Protein AF-A0AAP1DWW1-F1 (afdb_monomer_lite)

Foldseek 3Di:
DVVCVVCVVVVDDDDPVVVCVVQVNDPAQALVCVVVSVVVCVVVDDALVVLLVCLVVVVDDPDCLVVPDAWDADRVQLEIEGCHPDPDQVLVVGDPPHGRYDDDCLVVDPPVSLSCDDPNDRNNVVVVVVVVVD

Radius of gyration: 17.17 Å; chains: 1; bounding box: 44×34×42 Å

Sequence (134 aa):
MKYKEAYEKNGFSFDMDFALYLRNNISVVNEDNYRLYLKEYTDYIIPSSELKKLVEHQDYESTILELRPSLYIDFNQKMLLSLYPELLPFENYVPNNWTGVREDFTSYIPEEDRYWIFDEVNYIDKVFNEKERE

Secondary structure (DSSP, 8-state):
-HHHHHHHHTT----HHHHHHHTTT-SS--TTTHHHHHHHTGGG---HHHHHHHHHTT--SS-GGGGS--EEEETTTTEEEE---SS--GGGGPPTT-EEEE---GGGS-GGG-TTEETTEEHHHHHHHHHTT-

Organism: Bacillus subtilis (NCBI:txid1423)

pLDDT: mean 88.47, std 8.67, range [58.56, 97.56]

Structure (mmCIF, N/CA/C/O backbone):
data_AF-A0AAP1DWW1-F1
#
_entry.id   AF-A0AAP1DWW1-F1
#
loop_
_atom_site.group_PDB
_atom_site.id
_atom_site.type_symbol
_atom_site.label_atom_id
_atom_site.label_alt_id
_atom_site.label_comp_id
_atom_site.label_asym_id
_atom_site.label_entity_id
_atom_site.label_seq_id
_atom_site.pdbx_PDB_ins_code
_atom_site.Cartn_x
_atom_site.Cartn_y
_atom_site.Cartn_z
_atom_site.occupancy
_atom_site.B_iso_or_equiv
_atom_site.auth_seq_id
_atom_site.auth_comp_id
_atom_site.auth_asym_id
_atom_site.auth_atom_id
_atom_site.pdbx_PDB_model_num
ATOM 1 N N . MET A 1 1 ? 22.766 1.208 -12.907 1.00 61.75 1 MET A N 1
ATOM 2 C CA . MET A 1 1 ? 21.551 0.682 -12.229 1.00 61.75 1 MET A CA 1
ATOM 3 C C . MET A 1 1 ? 20.986 1.854 -11.436 1.00 61.75 1 MET A C 1
ATOM 5 O O . MET A 1 1 ? 21.537 2.155 -10.384 1.00 61.75 1 MET A O 1
ATOM 9 N N . LYS A 1 2 ? 19.949 2.545 -11.939 1.00 67.00 2 LYS A N 1
ATOM 10 C CA . LYS A 1 2 ? 19.434 3.816 -11.370 1.00 67.00 2 LYS A CA 1
ATOM 11 C C . LYS A 1 2 ? 19.294 3.788 -9.837 1.00 67.00 2 LYS A C 1
ATOM 1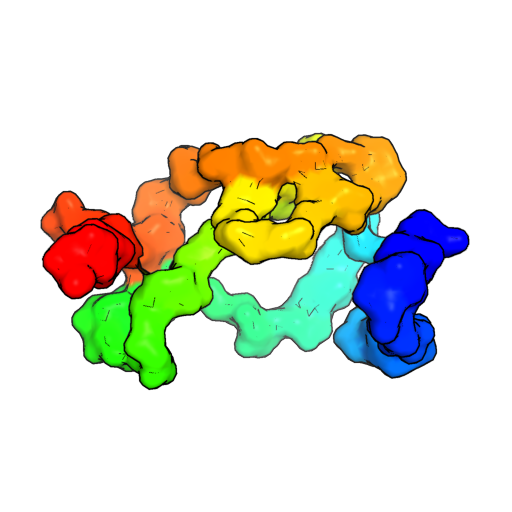3 O O . LYS A 1 2 ? 19.616 4.761 -9.167 1.00 67.00 2 LYS A O 1
ATOM 18 N N . TYR A 1 3 ? 18.838 2.662 -9.291 1.00 70.50 3 TYR A N 1
ATOM 19 C CA . TYR A 1 3 ? 18.505 2.534 -7.871 1.00 70.50 3 TYR A CA 1
ATOM 20 C C . TYR A 1 3 ? 19.697 2.170 -6.980 1.00 70.50 3 TYR A C 1
ATOM 22 O O . TYR A 1 3 ? 19.786 2.679 -5.870 1.00 70.50 3 TYR A O 1
ATOM 30 N N . LYS A 1 4 ? 20.648 1.368 -7.480 1.00 72.12 4 LYS A N 1
ATOM 31 C CA . LYS A 1 4 ? 21.889 1.040 -6.759 1.00 72.12 4 LYS A CA 1
ATOM 32 C C . LYS A 1 4 ? 22.732 2.294 -6.524 1.00 72.12 4 LYS A C 1
ATOM 34 O O . LYS A 1 4 ? 23.141 2.559 -5.403 1.00 72.12 4 LYS A O 1
ATOM 39 N N . GLU A 1 5 ? 22.909 3.096 -7.572 1.00 75.88 5 GLU A N 1
ATOM 40 C CA . GLU A 1 5 ? 23.685 4.342 -7.516 1.00 75.88 5 GLU A CA 1
ATOM 41 C C . GLU A 1 5 ? 23.073 5.352 -6.531 1.00 75.88 5 GLU A C 1
ATOM 43 O O . GLU A 1 5 ? 23.795 6.023 -5.797 1.00 75.88 5 GLU A O 1
ATOM 48 N N . ALA A 1 6 ? 21.738 5.435 -6.468 1.00 72.94 6 ALA A N 1
ATOM 49 C CA . ALA A 1 6 ? 21.041 6.273 -5.496 1.00 72.94 6 ALA A CA 1
ATOM 50 C C . ALA A 1 6 ? 21.224 5.769 -4.052 1.00 72.94 6 ALA A C 1
ATOM 52 O O . ALA A 1 6 ? 21.464 6.576 -3.157 1.00 72.94 6 ALA A O 1
ATOM 53 N N . TYR A 1 7 ? 21.150 4.455 -3.824 1.00 70.62 7 TYR A N 1
ATOM 54 C CA . TYR A 1 7 ? 21.333 3.846 -2.501 1.00 70.62 7 TYR A CA 1
ATOM 55 C C . TYR A 1 7 ? 22.755 4.067 -1.963 1.00 70.62 7 TYR A C 1
ATOM 57 O O . TYR A 1 7 ? 22.935 4.550 -0.845 1.00 70.62 7 TYR A O 1
ATOM 65 N N . GLU A 1 8 ? 23.763 3.810 -2.802 1.00 79.50 8 GLU A N 1
ATOM 66 C CA . GLU A 1 8 ? 25.180 3.991 -2.466 1.00 79.50 8 GLU A CA 1
ATOM 67 C C . GLU A 1 8 ? 25.526 5.466 -2.218 1.00 79.50 8 GLU A C 1
ATOM 69 O O . GLU A 1 8 ? 26.237 5.789 -1.266 1.00 79.50 8 GLU A O 1
ATOM 74 N N . LYS A 1 9 ? 24.967 6.392 -3.012 1.00 80.19 9 LYS A N 1
ATOM 75 C CA . LYS A 1 9 ? 25.166 7.840 -2.824 1.00 80.19 9 LYS A CA 1
ATOM 76 C C . LYS A 1 9 ? 24.653 8.348 -1.471 1.00 80.19 9 LYS A C 1
ATOM 78 O O . LYS A 1 9 ? 25.171 9.342 -0.971 1.00 80.19 9 LYS A O 1
ATOM 83 N N . ASN A 1 10 ? 23.666 7.679 -0.878 1.00 70.25 10 ASN A N 1
ATOM 84 C CA . ASN A 1 10 ? 23.139 8.016 0.446 1.00 70.25 10 ASN A CA 1
ATOM 85 C C . ASN A 1 10 ? 23.903 7.329 1.599 1.00 70.25 10 ASN A C 1
ATOM 87 O O . ASN A 1 10 ? 23.467 7.405 2.742 1.00 70.25 10 ASN A O 1
ATOM 91 N N . GLY A 1 11 ? 25.055 6.698 1.326 1.00 73.25 11 GLY A N 1
ATOM 92 C CA . GLY A 1 11 ? 25.945 6.137 2.350 1.00 73.25 11 GLY A CA 1
ATOM 93 C C . GLY A 1 11 ? 25.602 4.713 2.792 1.00 73.25 11 GLY A C 1
ATOM 94 O O . GLY A 1 11 ? 26.175 4.227 3.766 1.00 73.25 11 GLY A O 1
ATOM 95 N N . PHE A 1 12 ? 24.697 4.033 2.086 1.00 72.56 12 PHE A N 1
ATOM 96 C CA . PHE A 1 12 ? 24.297 2.662 2.392 1.00 72.56 12 PHE A CA 1
ATOM 97 C C . PHE A 1 12 ? 25.038 1.660 1.500 1.00 72.56 12 PHE A C 1
ATOM 99 O O . PHE A 1 12 ? 25.139 1.851 0.288 1.00 72.56 12 PHE A O 1
ATOM 106 N N . SER A 1 13 ? 25.522 0.555 2.074 1.00 73.56 13 SER A N 1
ATOM 107 C CA . SER A 1 13 ? 25.980 -0.593 1.284 1.00 73.56 13 SER A CA 1
ATOM 108 C C . SER A 1 13 ? 24.771 -1.368 0.768 1.00 73.56 13 SER A C 1
ATOM 110 O O . SER A 1 13 ? 23.912 -1.751 1.565 1.00 73.56 13 SER A O 1
ATOM 112 N N . PHE A 1 14 ? 24.707 -1.622 -0.537 1.00 70.88 14 PHE A N 1
ATOM 113 C CA . PHE A 1 14 ? 23.583 -2.333 -1.140 1.00 70.88 14 PHE A CA 1
ATOM 114 C C . PHE A 1 14 ? 23.997 -3.726 -1.616 1.00 70.88 14 PHE A C 1
ATOM 116 O O . PHE A 1 14 ? 24.662 -3.872 -2.644 1.00 70.88 14 PHE A O 1
ATOM 123 N N . ASP A 1 15 ? 23.592 -4.749 -0.861 1.00 82.62 15 ASP A N 1
ATOM 124 C CA . ASP A 1 15 ? 23.713 -6.145 -1.276 1.00 82.62 15 ASP A CA 1
ATOM 125 C C . ASP A 1 15 ? 22.557 -6.493 -2.222 1.00 82.62 15 ASP A C 1
ATOM 127 O O . ASP A 1 15 ? 21.440 -6.817 -1.809 1.00 82.62 15 ASP A O 1
ATOM 131 N N . MET A 1 16 ? 22.836 -6.364 -3.518 1.00 77.44 16 MET A N 1
ATOM 132 C CA . MET A 1 16 ? 21.890 -6.700 -4.580 1.00 77.44 16 MET A CA 1
ATOM 133 C C . MET A 1 16 ? 21.462 -8.164 -4.534 1.00 77.44 16 MET A C 1
ATOM 135 O O . MET A 1 16 ? 20.302 -8.446 -4.820 1.00 77.44 16 MET A O 1
ATOM 139 N N . ASP A 1 17 ? 22.372 -9.081 -4.210 1.00 83.69 17 ASP A N 1
ATOM 140 C CA . ASP A 1 17 ? 22.104 -10.516 -4.290 1.00 83.69 17 ASP A CA 1
ATOM 141 C C . ASP A 1 17 ? 21.167 -10.930 -3.156 1.00 83.69 17 ASP A C 1
ATOM 143 O O . ASP A 1 17 ? 20.176 -11.624 -3.390 1.00 83.69 17 ASP A O 1
ATOM 147 N N . PHE A 1 18 ? 21.396 -10.406 -1.950 1.00 83.19 18 PHE A N 1
ATOM 148 C CA . PHE A 1 18 ? 20.470 -10.573 -0.834 1.00 83.19 18 PHE A CA 1
ATOM 149 C C . PHE A 1 18 ? 19.102 -9.931 -1.117 1.00 83.19 18 PHE A C 1
ATOM 151 O O . PHE A 1 18 ? 18.061 -10.554 -0.896 1.00 83.19 18 PHE A O 1
ATOM 158 N N . ALA A 1 19 ? 19.075 -8.708 -1.657 1.00 79.75 19 ALA A N 1
ATOM 159 C CA . ALA A 1 19 ? 17.822 -8.027 -1.986 1.00 79.75 19 ALA A CA 1
ATOM 160 C C . ALA A 1 19 ? 17.015 -8.765 -3.070 1.00 79.75 19 ALA A C 1
ATOM 162 O O . ALA A 1 19 ? 15.789 -8.841 -2.984 1.00 79.75 19 ALA A O 1
ATOM 163 N N . LEU A 1 20 ? 17.687 -9.319 -4.084 1.00 83.88 20 LEU A N 1
ATOM 164 C CA . LEU A 1 20 ? 17.059 -10.124 -5.131 1.00 83.88 20 LEU A CA 1
ATOM 165 C C . LEU A 1 20 ? 16.573 -11.463 -4.590 1.00 83.88 20 LEU A C 1
ATOM 167 O O . LEU A 1 20 ? 15.457 -11.860 -4.917 1.00 83.88 20 LEU A O 1
ATOM 171 N N . TYR A 1 21 ? 17.348 -12.117 -3.723 1.00 85.50 21 TYR A N 1
ATOM 172 C CA . TYR A 1 21 ? 16.930 -13.342 -3.045 1.00 85.50 21 TYR A CA 1
ATOM 173 C C . TYR A 1 21 ? 15.601 -13.147 -2.303 1.00 85.50 21 TYR A C 1
ATOM 175 O O . TYR A 1 21 ? 14.669 -13.924 -2.502 1.00 85.50 21 TYR A O 1
ATOM 183 N N . LEU A 1 22 ? 15.463 -12.053 -1.544 1.00 80.62 22 LEU A N 1
ATOM 184 C CA . LEU A 1 22 ? 14.215 -11.720 -0.845 1.00 80.62 22 LEU A CA 1
ATOM 185 C C . LEU A 1 22 ? 13.031 -11.443 -1.781 1.00 80.62 22 LEU A C 1
ATOM 187 O O . LEU A 1 22 ? 11.893 -11.527 -1.333 1.00 80.62 22 LEU A O 1
ATOM 191 N N . ARG A 1 23 ? 13.282 -11.100 -3.051 1.00 81.25 23 ARG A N 1
ATOM 192 C CA . ARG A 1 23 ? 12.274 -10.726 -4.061 1.00 81.25 23 ARG A CA 1
ATOM 193 C C . ARG A 1 23 ? 12.111 -11.778 -5.155 1.00 81.25 23 ARG A C 1
ATOM 195 O O . ARG A 1 23 ? 11.714 -11.443 -6.269 1.00 81.25 23 ARG A O 1
ATOM 202 N N . ASN A 1 24 ? 12.458 -13.035 -4.875 1.00 83.06 24 ASN A N 1
ATOM 203 C CA . ASN A 1 24 ? 12.380 -14.134 -5.842 1.00 83.06 24 ASN A CA 1
ATOM 204 C C . ASN A 1 24 ? 13.119 -13.827 -7.163 1.00 83.06 24 ASN A C 1
ATOM 206 O O . ASN A 1 24 ? 12.644 -14.099 -8.265 1.00 83.06 24 ASN A O 1
ATOM 210 N N . ASN A 1 25 ? 14.279 -13.181 -7.050 1.00 87.69 25 ASN A N 1
ATOM 211 C CA . ASN A 1 25 ? 15.104 -12.696 -8.155 1.00 87.69 25 ASN A CA 1
ATOM 212 C C . ASN A 1 25 ? 14.401 -11.710 -9.111 1.00 87.69 25 ASN A C 1
ATOM 214 O O . ASN A 1 25 ? 14.880 -11.472 -10.222 1.00 87.69 25 ASN A O 1
ATOM 218 N N . ILE A 1 26 ? 13.301 -11.083 -8.680 1.00 88.31 26 ILE A N 1
ATOM 219 C CA . ILE A 1 26 ? 12.624 -10.012 -9.414 1.00 88.31 26 ILE A CA 1
ATOM 220 C C . ILE A 1 26 ? 13.298 -8.682 -9.069 1.00 88.31 26 ILE A C 1
ATOM 222 O O . ILE A 1 26 ? 13.141 -8.131 -7.980 1.00 88.31 26 ILE A O 1
ATOM 226 N N . SER A 1 27 ? 14.057 -8.146 -10.024 1.00 85.94 27 SER A N 1
ATOM 227 C CA . SER A 1 27 ? 14.779 -6.879 -9.854 1.00 85.94 27 SER A CA 1
ATOM 228 C C . SER A 1 27 ? 13.877 -5.647 -9.932 1.00 85.94 27 SER A C 1
ATOM 230 O O . SER A 1 27 ? 14.125 -4.661 -9.238 1.00 85.94 27 SER A O 1
ATOM 232 N N . VAL A 1 28 ? 12.828 -5.702 -10.755 1.00 89.69 28 VAL A N 1
ATOM 233 C CA . VAL A 1 28 ? 11.841 -4.633 -10.939 1.00 89.69 28 VAL A CA 1
ATOM 234 C C . VAL A 1 28 ? 10.454 -5.259 -10.993 1.00 89.69 28 VAL A C 1
ATOM 236 O O . VAL A 1 28 ? 10.199 -6.108 -11.847 1.00 89.69 28 VAL A O 1
ATOM 239 N N . VAL A 1 2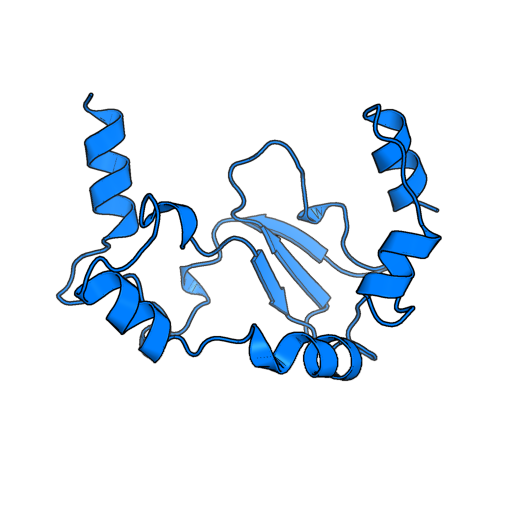9 ? 9.566 -4.830 -10.095 1.00 91.69 29 VAL A N 1
ATOM 240 C CA . VAL A 1 29 ? 8.154 -5.230 -10.096 1.00 91.69 29 VAL A CA 1
ATOM 241 C C . VAL A 1 29 ? 7.379 -4.285 -11.007 1.00 91.69 29 VAL A C 1
ATOM 243 O O . VAL A 1 29 ? 7.485 -3.072 -10.853 1.00 91.69 29 VAL A O 1
ATOM 246 N N . ASN A 1 30 ? 6.630 -4.822 -11.963 1.00 95.06 30 ASN A N 1
ATOM 247 C CA . ASN A 1 30 ? 5.895 -4.056 -12.964 1.00 95.06 30 ASN A CA 1
ATOM 248 C C . ASN A 1 30 ? 4.570 -4.746 -13.339 1.00 95.06 30 ASN A C 1
ATOM 250 O O . ASN A 1 30 ? 4.199 -5.774 -12.772 1.00 95.06 30 ASN A O 1
ATOM 254 N N . GLU A 1 31 ? 3.855 -4.180 -14.307 1.00 96.19 31 GLU A N 1
ATOM 255 C CA . GLU A 1 31 ? 2.549 -4.655 -14.766 1.00 96.19 31 GLU A CA 1
ATOM 256 C C . GLU A 1 31 ? 2.551 -6.108 -15.270 1.00 96.19 31 GLU A C 1
ATOM 258 O O . GLU A 1 31 ? 1.542 -6.802 -15.146 1.00 96.19 31 GLU A O 1
ATOM 263 N N . ASP A 1 32 ? 3.688 -6.597 -15.769 1.00 95.62 32 ASP A N 1
ATOM 264 C CA . ASP A 1 32 ? 3.806 -7.932 -16.355 1.00 95.62 32 ASP A CA 1
ATOM 265 C C . ASP A 1 32 ? 4.078 -9.011 -15.298 1.00 95.62 32 ASP A C 1
ATOM 267 O O . ASP A 1 32 ? 3.733 -10.179 -15.492 1.00 95.62 32 ASP A O 1
ATOM 271 N N . ASN A 1 33 ? 4.715 -8.646 -14.179 1.00 93.88 33 ASN A N 1
ATOM 272 C CA . ASN A 1 33 ? 5.250 -9.614 -13.218 1.00 93.88 33 ASN A CA 1
ATOM 273 C C . ASN A 1 33 ? 4.727 -9.467 -11.780 1.00 93.88 33 ASN A C 1
ATOM 275 O O . ASN A 1 33 ? 5.002 -10.339 -10.952 1.00 93.88 33 ASN A O 1
ATOM 279 N N . TYR A 1 34 ? 3.934 -8.437 -11.465 1.00 92.81 34 TYR A N 1
ATOM 280 C CA . TYR A 1 34 ? 3.494 -8.188 -10.088 1.00 92.81 34 TYR A CA 1
ATOM 281 C C . TYR A 1 34 ? 2.711 -9.346 -9.468 1.00 92.81 34 TYR A C 1
ATOM 283 O O . TYR A 1 34 ? 2.801 -9.580 -8.269 1.00 92.81 34 TYR A O 1
ATOM 291 N N . ARG A 1 35 ? 1.974 -10.120 -10.272 1.00 92.00 35 ARG A N 1
ATOM 292 C CA . ARG A 1 35 ? 1.246 -11.301 -9.782 1.00 92.00 35 ARG A CA 1
ATOM 293 C C . ARG A 1 35 ? 2.188 -12.396 -9.289 1.00 92.00 35 ARG A C 1
ATOM 295 O O . ARG A 1 35 ? 1.873 -13.065 -8.311 1.00 92.00 35 ARG A O 1
ATOM 302 N N . LEU A 1 36 ? 3.332 -12.572 -9.955 1.00 91.06 36 LEU A N 1
ATOM 303 C CA . LEU A 1 36 ? 4.368 -13.503 -9.513 1.00 91.06 36 LEU A CA 1
ATOM 304 C C . LEU A 1 36 ? 5.018 -13.000 -8.224 1.00 91.06 36 LEU A C 1
ATOM 306 O O . LEU A 1 36 ? 5.210 -13.784 -7.304 1.00 91.06 36 LEU A O 1
ATOM 310 N N . TYR A 1 37 ? 5.291 -11.695 -8.152 1.00 88.81 37 TYR A N 1
ATOM 311 C CA . TYR A 1 37 ? 5.812 -11.062 -6.944 1.00 88.81 37 TYR A CA 1
ATOM 312 C C . TYR A 1 37 ? 4.862 -11.252 -5.751 1.00 88.81 37 TYR A C 1
ATOM 314 O O . TYR A 1 37 ? 5.276 -11.763 -4.719 1.00 88.81 37 TYR A O 1
ATOM 322 N N . LEU A 1 38 ? 3.572 -10.930 -5.905 1.00 88.81 38 LEU A N 1
ATOM 323 C CA . LEU A 1 38 ? 2.572 -11.030 -4.834 1.00 88.81 38 LEU A CA 1
ATOM 324 C C . LEU A 1 38 ? 2.355 -12.456 -4.327 1.00 88.81 38 LEU A C 1
ATOM 326 O O . LEU A 1 38 ? 2.036 -12.630 -3.156 1.00 88.81 38 LEU A O 1
ATOM 330 N N . LYS A 1 39 ? 2.543 -13.472 -5.177 1.00 88.12 39 LYS A N 1
ATOM 331 C CA . LYS A 1 39 ? 2.367 -14.873 -4.782 1.00 88.12 39 LYS A CA 1
ATOM 332 C C . LYS A 1 39 ? 3.247 -15.245 -3.583 1.00 88.12 39 LYS A C 1
ATOM 334 O O . LYS A 1 39 ? 2.771 -15.934 -2.686 1.00 88.12 39 LYS A O 1
ATOM 339 N N . GLU A 1 40 ? 4.479 -14.745 -3.547 1.00 84.56 40 GLU A N 1
ATOM 340 C CA . GLU A 1 40 ? 5.445 -15.015 -2.472 1.00 84.56 40 GLU A CA 1
ATOM 341 C C . GLU A 1 40 ? 5.122 -14.271 -1.168 1.00 84.56 40 GLU A C 1
ATOM 343 O O . GLU A 1 40 ? 5.574 -14.676 -0.103 1.00 84.56 40 GLU A O 1
ATOM 348 N N . TYR A 1 41 ? 4.311 -13.211 -1.232 1.00 85.69 41 TYR A N 1
ATOM 349 C CA . TYR A 1 41 ? 3.930 -12.411 -0.065 1.00 85.69 41 TYR A CA 1
ATOM 350 C C . TYR A 1 41 ? 2.472 -12.602 0.340 1.00 85.69 41 TYR A C 1
ATOM 352 O O . TYR A 1 41 ? 1.940 -11.780 1.079 1.00 85.69 41 TYR A O 1
ATOM 360 N N . THR A 1 42 ? 1.818 -13.667 -0.131 1.00 87.94 42 THR A N 1
ATOM 361 C CA . THR A 1 42 ? 0.388 -13.894 0.129 1.00 87.94 42 THR A CA 1
ATOM 362 C C . THR A 1 42 ? 0.080 -13.904 1.631 1.00 87.94 42 THR A C 1
ATOM 364 O O . THR A 1 42 ? -0.919 -13.322 2.041 1.00 87.94 42 THR A O 1
ATOM 367 N N . ASP A 1 43 ? 0.977 -14.455 2.454 1.00 89.50 43 ASP A N 1
ATOM 368 C CA . ASP A 1 43 ? 0.838 -14.503 3.920 1.00 89.50 43 ASP A CA 1
ATOM 369 C C . ASP A 1 43 ? 0.923 -13.119 4.595 1.00 89.50 43 ASP A C 1
ATOM 371 O O . ASP A 1 43 ? 0.503 -12.956 5.737 1.00 89.50 43 ASP A O 1
ATOM 375 N N . TYR A 1 44 ? 1.440 -12.111 3.887 1.00 89.50 44 TYR A N 1
ATOM 376 C CA . TYR A 1 44 ? 1.534 -10.723 4.347 1.00 89.50 44 TYR A CA 1
ATOM 377 C C . TYR A 1 44 ? 0.399 -9.841 3.803 1.00 89.50 44 TYR A C 1
ATOM 379 O O . TYR A 1 44 ? 0.343 -8.650 4.110 1.00 89.50 44 TYR A O 1
ATOM 387 N N . ILE A 1 45 ? -0.504 -10.393 2.983 1.00 91.75 45 ILE A N 1
ATOM 388 C CA . ILE A 1 45 ? -1.673 -9.673 2.474 1.00 91.75 45 ILE A CA 1
ATOM 389 C C . ILE A 1 45 ? -2.806 -9.830 3.483 1.00 91.75 45 ILE A C 1
ATOM 391 O O . ILE A 1 45 ? -3.428 -10.885 3.592 1.00 91.75 45 ILE A O 1
ATOM 395 N N . ILE A 1 46 ? -3.095 -8.748 4.200 1.00 93.12 46 ILE A N 1
ATOM 396 C CA . ILE A 1 46 ? -4.156 -8.711 5.205 1.00 93.12 46 ILE A CA 1
ATOM 397 C C . ILE A 1 46 ? -5.393 -8.016 4.619 1.00 93.12 46 ILE A C 1
ATOM 399 O O . ILE A 1 46 ? -5.270 -6.905 4.097 1.00 93.12 46 ILE A O 1
ATOM 403 N N . PRO A 1 47 ? -6.590 -8.628 4.696 1.00 95.38 47 PRO A N 1
ATOM 404 C CA . PRO A 1 47 ? -7.828 -7.965 4.305 1.00 95.38 47 PRO A CA 1
ATOM 405 C C . PRO A 1 47 ? -8.089 -6.703 5.135 1.00 95.38 47 PRO A C 1
ATOM 407 O O . PRO A 1 47 ? -7.862 -6.689 6.348 1.00 95.38 47 PRO A O 1
ATOM 410 N N . SER A 1 48 ? -8.667 -5.675 4.511 1.00 96.12 48 SER A N 1
ATOM 411 C CA . SER A 1 48 ? -9.100 -4.439 5.181 1.00 96.12 48 SER A CA 1
ATOM 412 C C . SER A 1 48 ? -10.010 -4.716 6.386 1.00 96.12 48 SER A C 1
ATOM 414 O O . SER A 1 48 ? -9.889 -4.065 7.420 1.00 96.12 48 SER A O 1
ATOM 416 N N . SER A 1 49 ? -10.855 -5.748 6.314 1.00 96.25 49 SER A N 1
ATOM 417 C CA . SER A 1 49 ? -11.711 -6.178 7.425 1.00 96.25 49 SER A CA 1
ATOM 418 C C . SER A 1 49 ? -10.942 -6.667 8.656 1.00 96.25 49 SER A C 1
ATOM 420 O O . SER A 1 49 ? -11.408 -6.472 9.774 1.00 96.25 49 SER A O 1
ATOM 422 N N . GLU A 1 50 ? -9.783 -7.308 8.481 1.00 95.88 50 GLU A N 1
ATOM 423 C CA . GLU A 1 50 ? -8.938 -7.733 9.606 1.00 95.88 50 GLU A CA 1
ATOM 424 C C . GLU A 1 50 ? -8.163 -6.543 10.182 1.00 95.88 50 GLU A C 1
ATOM 426 O O . GLU A 1 50 ? -8.102 -6.387 11.400 1.00 95.88 50 GLU A O 1
ATOM 431 N N . LEU A 1 51 ? -7.670 -5.635 9.327 1.00 95.69 51 LEU A N 1
ATOM 432 C CA . LEU A 1 51 ? -7.081 -4.369 9.783 1.00 95.69 51 LEU A CA 1
ATOM 433 C C . LEU A 1 51 ? -8.090 -3.532 10.577 1.00 95.69 51 LEU A C 1
ATOM 435 O O . LEU A 1 51 ? -7.735 -2.926 11.584 1.00 95.69 51 LEU A O 1
ATOM 439 N N . LYS A 1 52 ? -9.364 -3.539 10.173 1.00 95.75 52 LYS A N 1
ATOM 440 C CA . LYS A 1 52 ? -10.429 -2.842 10.896 1.00 95.75 52 LYS A CA 1
ATOM 441 C C . LYS A 1 52 ? -10.603 -3.404 12.304 1.00 95.75 52 LYS A C 1
ATOM 443 O O . LYS A 1 52 ? -10.630 -2.627 13.251 1.00 95.75 52 LYS A O 1
ATOM 448 N N . LYS A 1 53 ? -10.628 -4.733 12.466 1.00 95.25 53 LYS A N 1
ATOM 449 C CA . LYS A 1 53 ? -10.666 -5.360 13.799 1.00 95.25 53 LYS A CA 1
ATOM 450 C C . LYS A 1 53 ? -9.459 -4.955 14.641 1.00 95.25 53 LYS A C 1
ATOM 452 O O . LYS A 1 53 ? -9.635 -4.676 15.821 1.00 95.25 53 LYS A O 1
ATOM 457 N N . LEU A 1 54 ? -8.265 -4.901 14.047 1.00 94.81 54 LEU A N 1
ATOM 458 C CA . LEU A 1 54 ? -7.045 -4.459 14.727 1.00 94.81 54 LEU A CA 1
ATOM 459 C C . LEU A 1 54 ? -7.213 -3.044 15.303 1.00 94.81 54 LEU A C 1
ATOM 461 O O . LEU A 1 54 ? -6.899 -2.801 16.466 1.00 94.81 54 LEU A O 1
ATOM 465 N N . VAL A 1 55 ? -7.766 -2.121 14.507 1.00 95.19 55 VAL A N 1
ATOM 466 C CA . VAL A 1 55 ? -8.044 -0.740 14.931 1.00 95.19 55 VAL A CA 1
ATOM 467 C C . VAL A 1 55 ? -9.149 -0.682 15.990 1.00 95.19 55 VAL A C 1
ATOM 469 O O . VAL A 1 55 ? -8.975 -0.014 17.007 1.00 95.19 55 VAL A O 1
ATOM 472 N N . GLU A 1 56 ? -10.261 -1.393 15.788 1.00 94.12 56 GLU A N 1
ATOM 473 C CA . GLU A 1 56 ? -11.396 -1.446 16.723 1.00 94.12 56 GLU A CA 1
ATOM 474 C C . GLU A 1 56 ? -10.983 -1.952 18.112 1.00 94.12 56 GLU A C 1
ATOM 476 O O . GLU A 1 56 ? -11.405 -1.395 19.126 1.00 94.12 56 GLU A O 1
ATOM 481 N N . HIS A 1 57 ? -10.132 -2.980 18.163 1.00 94.62 57 HIS A N 1
ATOM 482 C CA . HIS A 1 57 ? -9.645 -3.573 19.411 1.00 94.62 57 HIS A CA 1
ATOM 483 C C . HIS A 1 57 ? -8.383 -2.891 19.956 1.00 94.62 57 HIS A C 1
ATOM 485 O O . HIS A 1 57 ? -7.940 -3.245 21.046 1.00 94.62 57 HIS A O 1
ATOM 491 N N . GLN A 1 58 ? -7.827 -1.911 19.231 1.00 91.31 58 GLN A N 1
ATOM 492 C CA . GLN A 1 58 ? -6.546 -1.262 19.538 1.00 91.31 58 GLN A CA 1
ATOM 493 C C . GLN A 1 58 ? -5.393 -2.267 19.706 1.00 91.31 58 GLN A C 1
ATOM 495 O O . GLN A 1 58 ? -4.517 -2.092 20.548 1.00 91.31 58 GLN A O 1
ATOM 500 N N . ASP A 1 59 ? -5.403 -3.326 18.898 1.00 92.19 59 ASP A N 1
ATOM 501 C CA . ASP A 1 59 ? -4.465 -4.452 18.965 1.00 92.19 59 ASP A CA 1
ATOM 502 C C . ASP A 1 59 ? -3.253 -4.230 18.045 1.00 92.19 59 ASP A C 1
ATOM 504 O O . ASP A 1 59 ? -2.884 -5.068 17.232 1.00 92.19 59 ASP A O 1
ATOM 508 N N . TYR A 1 60 ? -2.664 -3.037 18.103 1.00 88.50 60 TYR A N 1
ATOM 509 C CA . TYR A 1 60 ? -1.454 -2.681 17.361 1.00 88.50 60 TYR A CA 1
ATOM 510 C C . TYR A 1 60 ? -0.283 -2.468 18.327 1.00 88.50 60 TYR A C 1
ATOM 512 O O . TYR A 1 60 ? -0.468 -1.992 19.443 1.00 88.50 60 TYR A O 1
ATOM 520 N N . GLU A 1 61 ? 0.934 -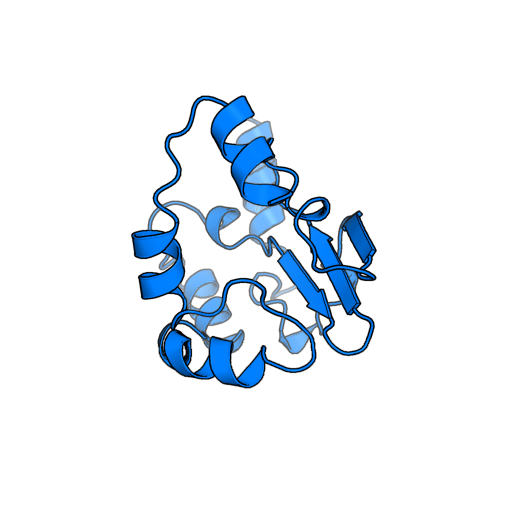2.797 17.885 1.00 83.81 61 GLU A N 1
ATOM 521 C CA . GLU A 1 61 ? 2.137 -2.843 18.737 1.00 83.81 61 GLU A CA 1
ATOM 522 C C . GLU A 1 61 ? 2.474 -1.500 19.403 1.00 83.81 61 GLU A C 1
ATOM 524 O O . GLU A 1 61 ? 2.761 -1.447 20.599 1.00 83.81 61 GLU A O 1
ATOM 529 N N . SER A 1 62 ? 2.449 -0.402 18.638 1.00 87.81 62 SER A N 1
ATOM 530 C CA . SER A 1 62 ? 2.795 0.929 19.152 1.00 87.81 62 SER A CA 1
ATOM 531 C C . SER A 1 62 ? 1.671 1.939 18.972 1.00 87.81 62 SER A C 1
ATOM 533 O O . SER A 1 62 ? 1.149 2.496 19.940 1.00 87.81 62 SER A O 1
ATOM 535 N N . THR A 1 63 ? 1.309 2.234 17.725 1.00 91.44 63 THR A N 1
ATOM 536 C CA . THR A 1 63 ? 0.359 3.302 17.425 1.00 91.44 63 THR A CA 1
ATOM 537 C C . THR A 1 63 ? -0.346 3.050 16.106 1.00 91.44 63 THR A C 1
ATOM 539 O O . THR A 1 63 ? 0.260 2.601 15.138 1.00 91.44 63 THR A O 1
ATOM 542 N N . ILE A 1 64 ? -1.617 3.444 16.028 1.00 93.00 64 ILE A N 1
ATOM 543 C CA . ILE A 1 64 ? -2.392 3.393 14.785 1.00 93.00 64 ILE A CA 1
ATOM 544 C C . ILE A 1 64 ? -1.728 4.161 13.625 1.00 93.00 64 ILE A C 1
ATOM 546 O O . ILE A 1 64 ? -1.993 3.868 12.465 1.00 93.00 64 ILE A O 1
ATOM 550 N N . LEU A 1 65 ? -0.836 5.122 13.907 1.00 90.62 65 LEU A N 1
ATOM 551 C CA . LEU A 1 65 ? -0.115 5.865 12.867 1.00 90.62 65 LEU A CA 1
ATOM 552 C C . LEU A 1 65 ? 0.781 4.962 12.000 1.00 90.62 65 LEU A C 1
ATOM 554 O O . LEU A 1 65 ? 1.026 5.297 10.844 1.00 90.62 65 LEU A O 1
ATOM 558 N N . GLU A 1 66 ? 1.233 3.819 12.525 1.00 88.81 66 GLU A N 1
ATOM 559 C CA . GLU A 1 66 ? 1.990 2.808 11.768 1.00 88.81 66 GLU A CA 1
ATOM 560 C C . GLU A 1 66 ? 1.120 2.103 10.722 1.00 88.81 66 GLU A C 1
ATOM 562 O O . GLU A 1 66 ? 1.622 1.604 9.719 1.00 88.81 66 GLU A O 1
ATOM 567 N N . LEU A 1 67 ? -0.199 2.119 10.924 1.00 91.94 67 LEU A N 1
ATOM 568 C CA . LEU A 1 67 ? -1.191 1.609 9.986 1.00 91.94 67 LEU A CA 1
ATOM 569 C C . LEU A 1 67 ? -1.636 2.690 8.994 1.00 91.94 67 LEU A C 1
ATOM 571 O O . LEU A 1 67 ? -2.679 2.554 8.372 1.00 91.94 67 LEU A O 1
ATOM 575 N N . ARG A 1 68 ? -0.913 3.803 8.834 1.00 92.25 68 ARG A N 1
ATOM 576 C CA . ARG A 1 68 ? -1.275 4.785 7.807 1.00 92.25 68 ARG A CA 1
ATOM 577 C C . ARG A 1 68 ? -0.978 4.219 6.413 1.00 92.25 68 ARG A C 1
ATOM 579 O O . ARG A 1 68 ? 0.178 3.875 6.137 1.00 92.25 68 ARG A O 1
ATOM 586 N N . PRO A 1 69 ? -1.966 4.185 5.493 1.00 93.94 69 PRO A N 1
ATOM 587 C CA . PRO A 1 69 ? -1.708 3.827 4.106 1.00 93.94 69 PRO A CA 1
ATOM 588 C C . PRO A 1 69 ? -0.588 4.693 3.536 1.00 93.94 69 PRO A C 1
ATOM 590 O O . PRO A 1 69 ? -0.649 5.921 3.562 1.00 93.94 69 PRO A O 1
ATOM 593 N N . SER A 1 70 ? 0.455 4.027 3.053 1.00 93.25 70 SER A N 1
ATOM 594 C CA . SER A 1 70 ? 1.717 4.679 2.703 1.00 93.25 70 SER A CA 1
ATOM 595 C C . SER A 1 70 ? 1.962 4.739 1.201 1.00 93.25 70 SER A C 1
ATOM 597 O O . SER A 1 70 ? 2.487 5.732 0.700 1.00 93.25 70 SER A O 1
ATOM 599 N N . LEU A 1 71 ? 1.565 3.689 0.479 1.00 94.81 71 LEU A N 1
ATOM 600 C CA . LEU A 1 71 ? 1.769 3.548 -0.958 1.00 94.81 71 LEU A CA 1
ATOM 601 C C . LEU A 1 71 ? 0.482 3.061 -1.623 1.00 94.81 71 LEU A C 1
ATOM 603 O O . LEU A 1 71 ? -0.152 2.122 -1.143 1.00 94.81 71 LEU A O 1
ATOM 607 N N . TYR A 1 72 ? 0.153 3.658 -2.761 1.00 95.62 72 TYR A N 1
ATOM 608 C CA . TYR A 1 72 ? -0.877 3.189 -3.680 1.00 95.62 72 TYR A CA 1
ATOM 609 C C . TYR A 1 72 ? -0.229 2.865 -5.022 1.00 95.62 72 TYR A C 1
ATOM 611 O O . TYR A 1 72 ? 0.548 3.665 -5.541 1.00 95.62 72 TYR A O 1
ATOM 619 N N . ILE A 1 73 ? -0.529 1.690 -5.576 1.00 95.50 73 ILE A N 1
ATOM 620 C CA . ILE A 1 73 ? 0.078 1.190 -6.813 1.00 95.50 73 ILE A CA 1
ATOM 621 C C . ILE A 1 73 ? -1.034 0.750 -7.766 1.00 95.50 73 ILE A C 1
ATOM 623 O O . ILE A 1 73 ? -1.769 -0.190 -7.471 1.00 95.50 73 ILE A O 1
ATOM 627 N N . ASP A 1 74 ? -1.120 1.393 -8.929 1.00 95.81 74 ASP A N 1
ATOM 628 C CA . ASP A 1 74 ? -2.012 0.999 -10.020 1.00 95.81 74 ASP A CA 1
ATOM 629 C C . ASP A 1 74 ? -1.184 0.423 -11.175 1.00 95.81 74 ASP A C 1
ATOM 631 O O . ASP A 1 74 ? -0.558 1.151 -11.949 1.00 95.81 74 ASP A O 1
ATOM 635 N N . PHE A 1 75 ? -1.187 -0.906 -11.293 1.00 95.88 75 PHE A N 1
ATOM 636 C CA . PHE A 1 75 ? -0.474 -1.623 -12.353 1.00 95.88 75 PHE A CA 1
ATOM 637 C C . PHE A 1 75 ? -1.076 -1.398 -13.747 1.00 95.88 75 PHE A C 1
ATOM 639 O O . PHE A 1 75 ? -0.355 -1.508 -14.735 1.00 95.88 75 PHE A O 1
ATOM 646 N N . ASN A 1 76 ? -2.366 -1.059 -13.855 1.00 95.44 76 ASN A N 1
ATOM 647 C CA . ASN A 1 76 ? -3.005 -0.803 -15.148 1.00 95.44 76 ASN A CA 1
ATOM 648 C C . ASN A 1 76 ? -2.621 0.581 -15.678 1.00 95.44 76 ASN A C 1
ATOM 650 O O . ASN A 1 76 ? -2.317 0.735 -16.860 1.00 95.44 76 ASN A O 1
ATOM 654 N N . GLN A 1 77 ? -2.614 1.580 -14.794 1.00 96.69 77 GLN A N 1
ATOM 655 C CA . GLN A 1 77 ? -2.236 2.956 -15.128 1.00 96.69 77 GLN A CA 1
ATOM 656 C C . GLN A 1 77 ? -0.728 3.214 -15.034 1.00 96.69 77 GLN A C 1
ATOM 658 O O . GLN A 1 77 ? -0.276 4.291 -15.420 1.00 96.69 77 GLN A O 1
ATOM 663 N N . LYS A 1 78 ? 0.053 2.233 -14.559 1.00 97.56 78 LYS A N 1
ATOM 664 C CA . LYS A 1 78 ? 1.506 2.337 -14.350 1.00 97.56 78 LYS A CA 1
ATOM 665 C C . LYS A 1 78 ? 1.852 3.510 -13.435 1.00 97.56 78 LYS A C 1
ATOM 667 O O . LYS A 1 78 ? 2.664 4.371 -13.777 1.00 97.56 78 LYS A O 1
ATOM 672 N N . MET A 1 79 ? 1.190 3.562 -12.282 1.00 97.12 79 MET A N 1
ATOM 673 C CA . MET A 1 79 ? 1.257 4.692 -11.361 1.00 97.12 79 MET A CA 1
ATOM 674 C C . MET A 1 79 ? 1.554 4.248 -9.927 1.00 97.12 79 MET A C 1
ATOM 676 O O . MET A 1 79 ? 1.017 3.246 -9.459 1.00 97.12 79 MET A O 1
ATOM 680 N N . LEU A 1 80 ? 2.378 5.027 -9.224 1.00 96.56 80 LEU A N 1
ATOM 681 C CA . LEU A 1 80 ? 2.581 4.938 -7.780 1.00 96.56 80 LEU A CA 1
ATOM 682 C C . LEU A 1 80 ? 2.316 6.299 -7.135 1.00 96.56 80 LEU A C 1
ATOM 684 O O . LEU A 1 80 ? 2.901 7.303 -7.545 1.00 96.56 80 LEU A O 1
ATOM 688 N N . LEU A 1 81 ? 1.486 6.310 -6.095 1.00 95.94 81 LEU A N 1
ATOM 689 C CA . LEU A 1 81 ? 1.258 7.473 -5.243 1.00 95.94 81 LEU A CA 1
ATOM 690 C C . LEU A 1 81 ? 1.833 7.200 -3.856 1.00 95.94 81 LEU A C 1
ATOM 692 O O . LEU A 1 81 ? 1.595 6.141 -3.272 1.00 95.94 81 LEU A O 1
ATOM 696 N N . SER A 1 82 ? 2.617 8.145 -3.350 1.00 94.38 82 SER A N 1
ATOM 697 C CA . SER A 1 82 ? 3.280 8.058 -2.051 1.00 94.38 82 SER A CA 1
ATOM 698 C C . SER A 1 82 ? 2.679 9.070 -1.084 1.00 94.38 82 SER A C 1
ATOM 700 O O . SER A 1 82 ? 2.725 10.276 -1.330 1.00 94.38 82 SER A O 1
ATOM 702 N N . LEU A 1 83 ? 2.174 8.568 0.043 1.00 91.75 83 LEU A N 1
ATOM 703 C CA . LEU A 1 83 ? 1.797 9.355 1.220 1.00 91.75 83 LEU A CA 1
ATOM 704 C C . LEU A 1 83 ? 2.817 9.152 2.355 1.00 91.75 83 LEU A C 1
ATOM 706 O O . LEU A 1 83 ? 2.569 9.522 3.501 1.00 91.75 83 LEU A O 1
ATOM 710 N N . TYR A 1 84 ? 3.978 8.557 2.050 1.00 83.81 84 TYR A N 1
ATOM 711 C CA . TYR A 1 84 ? 4.980 8.242 3.060 1.00 83.81 84 TYR A CA 1
ATOM 712 C C . TYR A 1 84 ? 5.551 9.537 3.673 1.00 83.81 84 TYR A C 1
ATOM 714 O O . TYR A 1 84 ? 5.958 10.452 2.941 1.00 83.81 84 TYR A O 1
ATOM 722 N N . PRO A 1 85 ? 5.561 9.666 5.011 1.00 72.06 85 PRO A N 1
ATOM 723 C CA . PRO A 1 85 ? 5.947 10.909 5.675 1.00 72.06 85 PRO A CA 1
ATOM 724 C C . PRO A 1 85 ? 7.464 11.147 5.675 1.00 72.06 85 PRO A C 1
ATOM 726 O O . PRO A 1 85 ? 7.901 12.283 5.852 1.00 72.06 85 PRO A O 1
ATOM 729 N N . GLU A 1 86 ? 8.277 10.114 5.453 1.00 74.38 86 GLU A N 1
ATOM 730 C CA . GLU A 1 86 ? 9.732 10.212 5.588 1.00 74.38 86 GLU A CA 1
ATOM 731 C C . GLU A 1 86 ? 10.445 10.804 4.358 1.00 74.38 86 GLU A C 1
ATOM 733 O O . GLU A 1 86 ? 9.856 11.103 3.319 1.00 74.38 86 GLU A O 1
ATOM 738 N N . LEU A 1 87 ? 11.763 10.980 4.496 1.00 70.38 87 LEU A N 1
ATOM 739 C CA . LEU A 1 87 ? 12.645 11.581 3.494 1.00 70.38 87 LEU A CA 1
ATOM 740 C C . LEU A 1 87 ? 12.880 10.700 2.261 1.00 70.38 87 LEU A C 1
ATOM 742 O O . LEU A 1 87 ? 13.409 11.205 1.273 1.00 70.38 87 LEU A O 1
ATOM 746 N N . LEU A 1 88 ? 12.542 9.407 2.310 1.00 73.31 88 LEU A N 1
ATOM 747 C CA . LEU A 1 88 ? 12.746 8.485 1.194 1.00 73.31 88 LEU A CA 1
ATOM 748 C C . LEU A 1 88 ? 11.654 8.687 0.129 1.00 73.31 88 LEU A C 1
ATOM 750 O O . LEU A 1 88 ? 10.496 8.348 0.374 1.00 73.31 88 LEU A O 1
ATOM 754 N N . PRO A 1 89 ? 11.997 9.199 -1.068 1.00 82.56 89 PRO A N 1
ATOM 755 C CA . PRO A 1 89 ? 11.003 9.548 -2.072 1.00 82.56 89 PRO A CA 1
ATOM 756 C C . PRO A 1 89 ? 10.660 8.320 -2.924 1.00 82.56 89 PRO A C 1
ATOM 758 O O . PRO A 1 89 ? 11.207 8.150 -4.017 1.00 82.56 89 PRO A O 1
ATOM 761 N N . PHE A 1 90 ? 9.805 7.427 -2.415 1.00 86.06 90 PHE A N 1
ATOM 762 C CA . PHE A 1 90 ? 9.378 6.196 -3.102 1.00 86.06 90 PHE A CA 1
ATOM 763 C C . PHE A 1 90 ? 8.902 6.436 -4.542 1.00 86.06 90 PHE A C 1
ATOM 765 O O . PHE A 1 90 ? 9.188 5.634 -5.431 1.00 86.06 90 PHE A O 1
ATOM 772 N N . GLU A 1 91 ? 8.267 7.578 -4.796 1.00 90.00 91 GLU A N 1
ATOM 773 C CA . GLU A 1 91 ? 7.826 8.045 -6.108 1.00 90.00 91 GLU A CA 1
ATOM 774 C C . GLU A 1 91 ? 8.952 8.105 -7.159 1.00 90.00 91 GLU A C 1
ATOM 776 O O . GLU A 1 91 ? 8.712 7.920 -8.350 1.00 90.00 91 GLU A O 1
ATOM 781 N N . ASN A 1 92 ? 1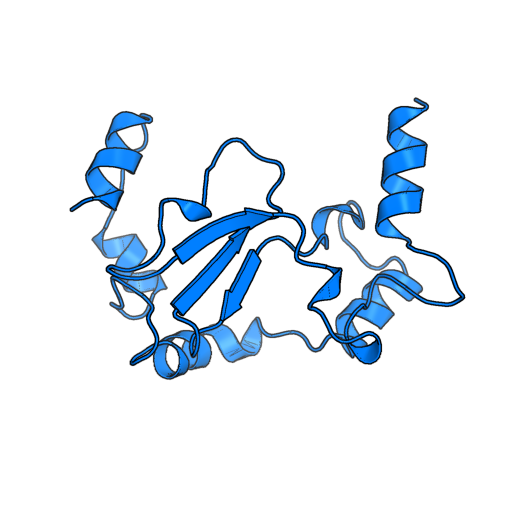0.211 8.260 -6.743 1.00 88.69 92 ASN A N 1
ATOM 782 C CA . ASN A 1 92 ? 11.355 8.289 -7.658 1.00 88.69 92 ASN A CA 1
ATOM 783 C C . ASN A 1 92 ? 11.829 6.889 -8.094 1.00 88.69 92 ASN A C 1
ATOM 785 O O . ASN A 1 92 ? 12.627 6.768 -9.040 1.00 88.69 92 ASN A O 1
ATOM 789 N N . TYR A 1 93 ? 11.350 5.839 -7.420 1.00 87.25 93 TYR A N 1
ATOM 790 C CA . TYR A 1 93 ? 11.791 4.450 -7.575 1.00 87.25 93 TYR A CA 1
ATOM 791 C C . TYR A 1 93 ? 10.829 3.580 -8.399 1.00 87.25 93 TYR A C 1
ATOM 793 O O . TYR A 1 93 ? 10.964 2.359 -8.417 1.00 87.25 93 TYR A O 1
ATOM 801 N N . VAL A 1 94 ? 9.901 4.197 -9.133 1.00 92.25 94 VAL A N 1
ATOM 802 C CA . VAL A 1 94 ? 8.975 3.486 -10.029 1.00 92.25 94 VAL A C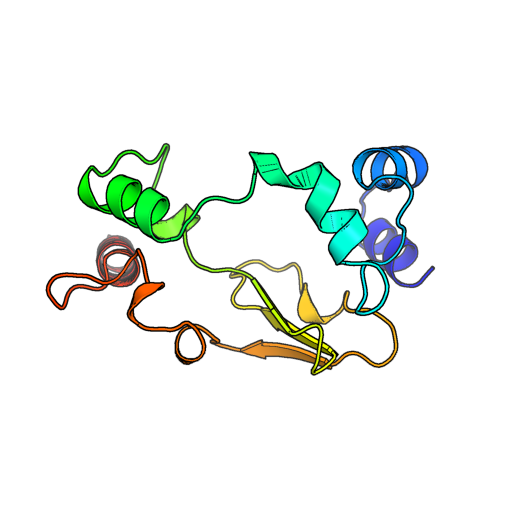A 1
ATOM 803 C C . VAL A 1 94 ? 9.685 2.878 -11.249 1.00 92.25 94 VAL A C 1
ATOM 805 O O . VAL A 1 94 ? 10.752 3.381 -11.635 1.00 92.25 94 VAL A O 1
ATOM 808 N N . PRO A 1 95 ? 9.120 1.823 -11.875 1.00 94.25 95 PRO A N 1
ATOM 809 C CA . PRO A 1 95 ? 9.641 1.244 -13.113 1.00 94.25 95 PRO A CA 1
ATOM 810 C C . PRO A 1 95 ? 9.742 2.254 -14.264 1.00 94.25 95 PRO A C 1
ATOM 812 O O . PRO A 1 95 ? 9.178 3.347 -14.240 1.00 94.25 95 PRO A O 1
ATOM 815 N N . ASN A 1 96 ? 10.464 1.884 -15.321 1.00 91.81 96 ASN A N 1
ATOM 816 C CA . ASN A 1 96 ? 10.544 2.732 -16.509 1.00 91.81 96 ASN A CA 1
ATOM 817 C C . ASN A 1 96 ? 9.150 2.945 -17.119 1.00 91.81 96 ASN A C 1
ATOM 819 O O . ASN A 1 96 ? 8.380 1.997 -17.255 1.00 91.81 96 ASN A O 1
ATOM 823 N N . ASN A 1 97 ? 8.872 4.180 -17.547 1.00 94.31 97 ASN A N 1
ATOM 824 C CA . ASN A 1 97 ? 7.587 4.613 -18.115 1.00 94.31 97 ASN A CA 1
ATOM 825 C C . ASN A 1 97 ? 6.399 4.576 -17.137 1.00 94.31 97 ASN A C 1
ATOM 827 O O . ASN A 1 97 ? 5.254 4.617 -17.582 1.00 94.31 97 ASN A O 1
ATOM 831 N N . TRP A 1 98 ? 6.665 4.502 -15.833 1.00 97.25 98 TRP A N 1
ATOM 832 C CA . TRP A 1 98 ? 5.659 4.690 -14.796 1.00 97.25 98 TRP A CA 1
ATOM 833 C C . TRP A 1 98 ? 5.663 6.125 -14.269 1.00 97.25 98 TRP A C 1
ATOM 835 O O . TRP A 1 98 ? 6.696 6.799 -14.260 1.00 97.25 98 TRP A O 1
ATOM 845 N N . THR A 1 99 ? 4.509 6.559 -13.775 1.00 97.50 99 THR A N 1
ATOM 846 C CA . THR A 1 99 ? 4.335 7.832 -13.075 1.00 97.50 99 THR A CA 1
ATOM 847 C C . THR A 1 99 ? 4.455 7.605 -11.571 1.00 97.50 99 THR A C 1
ATOM 849 O O . THR A 1 99 ? 3.719 6.804 -11.004 1.00 97.50 99 THR A O 1
ATOM 852 N N . GLY A 1 100 ? 5.373 8.307 -10.912 1.00 95.31 100 GLY A N 1
ATOM 853 C CA . GLY A 1 100 ? 5.466 8.349 -9.453 1.00 95.31 100 GLY A CA 1
ATOM 854 C C . GLY A 1 100 ? 5.180 9.756 -8.947 1.00 95.31 100 GLY A C 1
ATOM 855 O O . GLY A 1 100 ? 5.808 10.703 -9.422 1.00 95.31 100 GLY A O 1
ATOM 856 N N . VAL A 1 101 ? 4.256 9.901 -7.995 1.00 94.81 101 VAL A N 1
ATOM 857 C CA . VAL A 1 101 ? 3.872 11.204 -7.425 1.00 94.81 101 VAL A CA 1
ATOM 858 C C . VAL A 1 101 ? 3.735 11.111 -5.907 1.00 94.81 101 VAL A C 1
ATOM 860 O O . VAL A 1 101 ? 3.274 10.105 -5.370 1.00 94.81 101 VAL A O 1
ATOM 863 N N . ARG A 1 102 ? 4.127 12.176 -5.205 1.00 93.00 102 ARG A N 1
ATOM 864 C CA . ARG A 1 102 ? 3.814 12.365 -3.787 1.00 93.00 102 ARG A CA 1
ATOM 865 C C . ARG A 1 102 ? 2.477 13.094 -3.662 1.00 93.00 102 ARG A C 1
ATOM 867 O O . ARG A 1 102 ? 2.414 14.292 -3.926 1.00 93.00 102 ARG A O 1
ATOM 874 N N . GLU A 1 103 ? 1.427 12.371 -3.295 1.00 92.75 103 GLU A N 1
ATOM 875 C CA . GLU A 1 103 ? 0.045 12.865 -3.266 1.00 92.75 103 GLU A CA 1
ATOM 876 C C . GLU A 1 103 ? -0.791 12.061 -2.260 1.00 92.75 103 GLU A C 1
ATOM 878 O O . GLU A 1 103 ? -0.533 10.877 -2.031 1.00 92.75 103 GLU A O 1
ATOM 883 N N . ASP A 1 104 ? -1.797 12.705 -1.664 1.00 93.00 104 ASP A N 1
ATOM 884 C CA . ASP A 1 104 ? -2.787 12.015 -0.837 1.00 93.00 104 ASP A CA 1
ATOM 885 C C . ASP A 1 104 ? -3.747 11.201 -1.711 1.00 93.00 104 ASP A C 1
ATOM 887 O O . ASP A 1 104 ? -4.587 11.744 -2.427 1.00 93.00 104 ASP A O 1
ATOM 891 N N . PHE A 1 105 ? -3.622 9.879 -1.625 1.00 95.62 105 PHE A N 1
ATOM 892 C CA . PHE A 1 105 ? -4.439 8.923 -2.367 1.00 95.62 105 PHE A CA 1
ATOM 893 C C . PHE A 1 105 ? -5.577 8.319 -1.537 1.00 95.62 105 PHE A C 1
ATOM 895 O O . PHE A 1 105 ? -6.279 7.437 -2.028 1.00 95.62 105 PHE A O 1
ATOM 902 N N . THR A 1 106 ? -5.778 8.726 -0.280 1.00 93.75 106 THR A N 1
ATOM 903 C CA . THR A 1 106 ? -6.763 8.082 0.613 1.00 93.75 106 THR A CA 1
ATOM 904 C C . THR A 1 106 ? -8.185 8.126 0.051 1.00 93.75 106 THR A C 1
ATOM 906 O O . THR A 1 106 ? -8.965 7.195 0.255 1.00 93.75 106 THR A O 1
ATOM 909 N N . SER A 1 107 ? -8.499 9.155 -0.742 1.00 93.50 107 SER A N 1
ATOM 910 C CA . SER A 1 107 ? -9.769 9.285 -1.462 1.00 93.50 107 SER A CA 1
ATOM 911 C C . SER A 1 107 ? -9.979 8.236 -2.567 1.00 93.50 107 SER A C 1
ATOM 913 O O . SER A 1 107 ? -11.124 7.961 -2.919 1.00 93.50 107 SER A O 1
ATOM 915 N N . TYR A 1 108 ? -8.911 7.613 -3.081 1.00 94.44 108 TYR A N 1
ATOM 916 C CA . TYR A 1 108 ? -8.975 6.552 -4.098 1.00 94.44 108 TYR A CA 1
ATOM 917 C C . TYR A 1 108 ? -9.276 5.175 -3.504 1.00 94.44 108 TYR A C 1
ATOM 919 O O . TYR A 1 108 ? -9.626 4.254 -4.240 1.00 94.44 108 TYR A O 1
ATOM 927 N N . ILE A 1 109 ? -9.156 5.021 -2.183 1.00 95.12 109 ILE A N 1
ATOM 928 C CA . ILE A 1 109 ? -9.492 3.775 -1.492 1.00 95.12 109 ILE A CA 1
ATOM 929 C C . ILE A 1 109 ? -11.022 3.710 -1.335 1.00 95.12 109 ILE A C 1
ATOM 931 O O . ILE A 1 109 ? -11.595 4.685 -0.827 1.00 95.12 109 ILE A O 1
ATOM 935 N N . PRO A 1 110 ? -11.685 2.608 -1.745 1.00 95.75 110 PRO A N 1
ATOM 936 C CA . PRO A 1 110 ? -13.116 2.399 -1.514 1.00 95.75 110 PRO A CA 1
ATOM 937 C C . PRO A 1 110 ? -13.476 2.564 -0.037 1.00 95.75 110 PRO A C 1
ATOM 939 O O . PRO A 1 110 ? -12.691 2.192 0.831 1.00 95.75 110 PRO A O 1
ATOM 942 N N . GLU A 1 111 ? -14.640 3.139 0.267 1.00 95.12 111 GLU A N 1
ATOM 943 C CA . GLU A 1 111 ? -15.027 3.445 1.654 1.00 95.12 111 GLU A CA 1
ATOM 944 C C . GLU A 1 111 ? -15.048 2.194 2.539 1.00 95.12 111 GLU A C 1
ATOM 946 O O . GLU A 1 111 ? -14.605 2.243 3.683 1.00 95.12 111 GLU A O 1
ATOM 951 N N . GLU A 1 112 ? -15.476 1.062 1.984 1.00 94.88 112 GLU A N 1
ATOM 952 C CA . GLU A 1 112 ? -15.492 -0.244 2.637 1.00 94.88 112 GLU A CA 1
ATOM 953 C C . GLU A 1 112 ? -14.099 -0.759 3.038 1.00 94.88 112 GLU A C 1
ATOM 955 O O . GLU A 1 112 ? -13.986 -1.535 3.988 1.00 94.88 112 GLU A O 1
ATOM 960 N N . ASP A 1 113 ? -13.044 -0.299 2.359 1.00 96.81 113 ASP A N 1
ATOM 961 C CA . ASP A 1 113 ? -11.657 -0.702 2.597 1.00 96.81 113 ASP A CA 1
ATOM 962 C C . ASP A 1 113 ? -10.890 0.275 3.499 1.00 96.81 113 ASP A C 1
ATOM 964 O O . ASP A 1 113 ? -9.758 -0.008 3.908 1.00 96.81 113 ASP A O 1
ATOM 968 N N . ARG A 1 114 ? -11.494 1.416 3.860 1.00 96.94 114 ARG A N 1
ATOM 969 C CA . ARG A 1 114 ? -10.899 2.405 4.773 1.00 96.94 114 ARG A CA 1
ATOM 970 C C . ARG A 1 114 ? -11.006 1.941 6.224 1.00 96.94 114 ARG A C 1
ATOM 972 O O . ARG A 1 114 ? -11.754 2.492 7.021 1.00 96.94 114 ARG A O 1
ATOM 979 N N . TYR A 1 115 ? -10.214 0.937 6.586 1.00 96.81 115 TYR A N 1
ATOM 980 C CA . TYR A 1 115 ? -10.231 0.282 7.902 1.00 96.81 115 TYR A CA 1
ATOM 981 C C . TYR A 1 115 ? -10.010 1.209 9.109 1.00 96.81 115 TYR A C 1
ATOM 983 O O . TYR A 1 115 ? -10.362 0.850 10.229 1.00 96.81 115 TYR A O 1
ATOM 991 N N . TRP A 1 116 ? -9.421 2.387 8.899 1.00 96.50 116 TRP A N 1
ATOM 992 C CA . TRP A 1 116 ? -9.162 3.385 9.940 1.00 96.50 116 TRP A CA 1
ATOM 993 C C . TRP A 1 116 ? -10.301 4.405 10.113 1.00 96.50 116 TRP A C 1
ATOM 995 O O . TRP A 1 116 ? -10.184 5.309 10.946 1.00 96.50 116 TRP A O 1
ATOM 1005 N N . ILE A 1 117 ? -11.376 4.288 9.320 1.00 96.31 117 ILE A N 1
ATOM 1006 C CA . ILE A 1 117 ? -12.558 5.153 9.374 1.00 96.31 117 ILE A CA 1
ATOM 1007 C C . ILE A 1 117 ? -13.798 4.303 9.649 1.00 96.31 117 ILE A C 1
ATOM 1009 O O . ILE A 1 117 ? -14.200 3.471 8.838 1.00 96.31 117 ILE A O 1
ATOM 1013 N N . PHE A 1 118 ? -14.433 4.531 10.791 1.00 93.62 118 PHE A N 1
ATOM 1014 C CA . PHE A 1 118 ? -15.730 3.949 11.131 1.00 93.62 118 PHE A CA 1
ATOM 1015 C C . PHE A 1 118 ? -16.412 4.803 12.200 1.00 93.62 118 PHE A C 1
ATOM 1017 O O . PHE A 1 118 ? -15.761 5.610 12.859 1.00 93.62 118 PHE A O 1
ATOM 1024 N N . ASP A 1 119 ? -17.737 4.685 12.309 1.00 91.06 119 ASP A N 1
ATOM 1025 C CA . ASP A 1 119 ? -18.568 5.503 13.205 1.00 91.06 119 ASP A CA 1
ATOM 1026 C C . ASP A 1 119 ? -18.347 7.020 13.038 1.00 91.06 119 ASP A C 1
ATOM 1028 O O . ASP A 1 119 ? -18.358 7.774 14.006 1.00 91.06 119 ASP A O 1
ATOM 1032 N N . GLU A 1 120 ? -18.116 7.463 11.794 1.00 91.69 120 GLU A N 1
ATOM 1033 C CA . GLU A 1 120 ? -17.802 8.859 11.426 1.00 91.69 120 GLU A CA 1
ATOM 1034 C C . GLU A 1 120 ? -16.488 9.401 12.032 1.00 91.69 120 GLU A C 1
ATOM 1036 O O . GLU A 1 120 ? -16.205 10.598 11.959 1.00 91.69 120 GLU A O 1
ATOM 1041 N N . VAL A 1 121 ? -15.642 8.525 12.583 1.00 94.31 121 VAL A N 1
ATOM 1042 C CA . VAL A 1 121 ? -14.348 8.872 13.180 1.00 94.31 121 VAL A CA 1
ATOM 1043 C C . VAL A 1 121 ? -13.204 8.379 12.297 1.00 94.31 121 VAL A C 1
ATOM 1045 O O . VAL A 1 121 ? -13.114 7.197 11.976 1.00 94.31 121 VAL A O 1
ATOM 1048 N N . ASN A 1 122 ? -12.276 9.278 11.956 1.00 95.75 122 ASN A N 1
ATOM 1049 C CA . ASN A 1 122 ? -10.954 8.910 11.445 1.00 95.75 122 ASN A CA 1
ATOM 1050 C C . ASN A 1 122 ? -9.993 8.739 12.633 1.00 95.75 122 ASN A C 1
ATOM 1052 O O . ASN A 1 122 ? -9.572 9.716 13.258 1.00 95.75 122 ASN A O 1
ATOM 1056 N N . TYR A 1 123 ? -9.653 7.491 12.958 1.00 94.94 123 TYR A N 1
ATOM 1057 C CA . TYR A 1 123 ? -8.855 7.169 14.143 1.00 94.94 123 TYR A CA 1
ATOM 1058 C C . TYR A 1 123 ? -7.374 7.543 13.997 1.00 94.94 123 TYR A C 1
ATOM 1060 O O . TYR A 1 123 ? -6.723 7.847 14.997 1.00 94.94 123 TYR A O 1
ATOM 1068 N N . ILE A 1 124 ? -6.850 7.576 12.768 1.00 93.88 124 ILE A N 1
ATOM 1069 C CA . ILE A 1 124 ? -5.481 8.033 12.498 1.00 93.88 124 ILE A CA 1
ATOM 1070 C C . ILE A 1 124 ? -5.382 9.538 12.746 1.00 93.88 124 ILE A C 1
ATOM 1072 O O . ILE A 1 124 ? -4.523 9.972 13.515 1.00 93.88 124 ILE A O 1
ATOM 1076 N N . ASP A 1 125 ? -6.289 10.325 12.162 1.00 92.94 125 ASP A N 1
ATOM 1077 C CA . ASP A 1 125 ? -6.298 11.784 12.326 1.00 92.94 125 ASP A CA 1
ATOM 1078 C C . ASP A 1 125 ? -6.529 12.173 13.787 1.00 92.94 125 ASP A C 1
ATOM 1080 O O . ASP A 1 125 ? -5.912 13.111 14.290 1.00 92.94 125 ASP A O 1
ATOM 1084 N N . LYS A 1 126 ? -7.391 11.432 14.495 1.00 92.75 126 LYS A N 1
ATOM 1085 C CA . LYS A 1 126 ? -7.630 11.639 15.925 1.00 92.75 126 LYS A CA 1
ATOM 1086 C C . LYS A 1 126 ? -6.327 11.564 16.727 1.00 92.75 126 LYS A C 1
ATOM 1088 O O . LYS A 1 126 ? -6.011 12.513 17.442 1.00 92.75 126 LYS A O 1
ATOM 1093 N N . VAL A 1 127 ? -5.564 10.479 16.572 1.00 90.69 127 VAL A N 1
ATOM 1094 C CA . VAL A 1 127 ? -4.294 10.278 17.292 1.00 90.69 127 VAL A CA 1
ATOM 1095 C C . VAL A 1 127 ? -3.229 11.278 16.839 1.00 90.69 127 VAL A C 1
ATOM 1097 O O . VAL A 1 127 ? -2.485 11.798 17.668 1.00 90.69 127 VAL A O 1
ATOM 1100 N N . PHE A 1 128 ? -3.160 11.585 15.542 1.00 87.75 128 PHE A N 1
ATOM 1101 C CA . PHE A 1 128 ? -2.219 12.574 15.015 1.00 87.75 128 PHE A CA 1
ATOM 1102 C C . PHE A 1 128 ? -2.446 13.958 15.648 1.00 87.75 128 PHE A C 1
ATOM 1104 O O . PHE A 1 128 ? -1.521 14.550 16.200 1.00 87.75 128 PHE A O 1
ATOM 1111 N N . ASN A 1 129 ? -3.698 14.422 15.668 1.00 89.06 129 ASN A N 1
ATOM 1112 C CA . ASN A 1 129 ? -4.075 15.713 16.245 1.00 89.06 129 ASN A CA 1
ATOM 1113 C C . ASN A 1 129 ? -3.930 15.759 17.775 1.00 89.06 129 ASN A C 1
ATOM 1115 O O . ASN A 1 129 ? -3.796 16.836 18.350 1.00 89.06 129 ASN A O 1
ATOM 1119 N N . GLU A 1 130 ? -4.048 14.629 18.476 1.00 88.12 130 GLU A N 1
ATOM 1120 C CA . GLU A 1 130 ? -3.754 14.540 19.915 1.00 88.12 130 GLU A CA 1
ATOM 1121 C C . GLU A 1 130 ? -2.257 14.741 20.184 1.00 88.12 130 GLU A C 1
ATOM 1123 O O . GLU A 1 130 ? -1.919 15.552 21.042 1.00 88.12 130 GLU A O 1
ATOM 1128 N N . LYS A 1 131 ? -1.374 14.120 19.390 1.00 78.75 131 LYS A N 1
ATOM 1129 C CA . LYS A 1 131 ? 0.085 14.281 19.522 1.00 78.75 131 LYS A CA 1
ATOM 1130 C C . LYS A 1 131 ? 0.596 15.679 19.174 1.00 78.75 131 LYS A C 1
ATOM 1132 O O . LYS A 1 131 ? 1.542 16.134 19.797 1.00 78.75 131 LYS A O 1
ATOM 1137 N N . GLU A 1 132 ? -0.005 16.382 18.212 1.00 76.00 132 GLU A N 1
ATOM 1138 C CA . GLU A 1 132 ? 0.391 17.771 17.899 1.00 76.00 132 GLU A CA 1
ATOM 1139 C C . GLU A 1 132 ? 0.044 18.779 19.012 1.00 76.00 132 GLU A C 1
ATOM 1141 O O . GLU A 1 132 ? 0.502 19.921 18.979 1.00 76.00 132 GLU A O 1
ATOM 1146 N N . ARG A 1 133 ? -0.7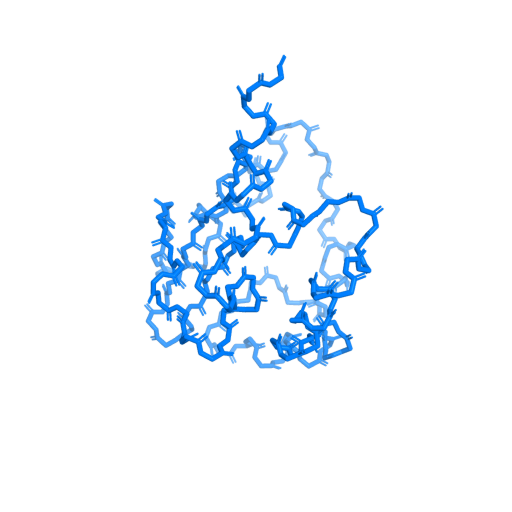91 18.382 19.982 1.00 68.00 133 ARG A N 1
ATOM 1147 C CA . ARG A 1 133 ? -1.205 19.223 21.115 1.00 68.00 133 ARG A CA 1
ATOM 1148 C C . ARG A 1 133 ? -0.356 19.020 22.378 1.00 68.00 133 ARG A C 1
ATOM 1150 O O . ARG A 1 133 ? -0.575 19.762 23.337 1.00 68.00 133 ARG A O 1
ATOM 1157 N N . GLU A 1 134 ? 0.554 18.045 22.386 1.00 58.56 134 GLU A N 1
ATOM 1158 C CA . GLU A 1 134 ? 1.520 17.767 23.467 1.00 58.56 134 GLU A CA 1
ATOM 1159 C C . GLU A 1 134 ? 2.825 18.558 23.285 1.00 58.56 134 GLU A C 1
ATOM 1161 O O . GLU A 1 134 ? 3.344 19.059 24.311 1.00 58.56 134 GLU A O 1
#